Protein AF-A0A840P7J3-F1 (afdb_monomer)

Nearest PDB structures (foldseek):
  2it9-assembly1_A  TM=4.488E-01  e=1.366E+00  Prochlorococcus marinus str. NATL2A
  2ejx-assembly1_A  TM=3.754E-01  e=4.347E+00  Sulfurisphaera tokodaii str. 7

Mean predicted aligned error: 7.43 Å

Organism: NCBI:txid1073253

Radius of gyration: 13.14 Å; Cα contacts (8 Å, |Δi|>4): 163; chains: 1; bounding box: 34×38×31 Å

Solvent-accessible surface area (backbone atoms only — not comparable to full-atom values): 5366 Å² total; per-residue (Å²): 142,82,84,89,82,76,64,42,72,64,44,74,75,45,98,81,38,46,75,58,73,72,38,77,55,71,88,81,65,90,58,70,45,77,78,46,40,41,40,82,86,48,62,59,33,44,32,40,34,33,49,84,88,34,18,27,48,37,40,39,37,62,49,99,89,53,68,47,54,29,21,46,65,83,30,52,67,68,63,36,49,55,52,50,51,31,37,34,62,11,44,32,88

pLDDT: mean 82.07, std 16.61, range [28.58, 96.56]

Structure (mmCIF, N/CA/C/O backbone):
data_AF-A0A840P7J3-F1
#
_entry.id   AF-A0A840P7J3-F1
#
loop_
_atom_site.group_PDB
_atom_site.id
_atom_site.type_symbol
_atom_site.label_atom_id
_atom_site.label_alt_id
_atom_site.label_comp_id
_atom_site.label_asym_id
_atom_site.label_entity_id
_atom_site.label_seq_id
_atom_site.pdbx_PDB_ins_code
_atom_site.Cartn_x
_atom_site.Cartn_y
_atom_site.Cartn_z
_atom_site.occupancy
_atom_site.B_iso_or_equiv
_atom_site.auth_seq_id
_atom_site.auth_comp_id
_atom_site.auth_asym_id
_atom_site.auth_atom_id
_atom_site.pdbx_PDB_model_num
ATOM 1 N N . MET A 1 1 ? -11.251 25.818 -4.348 1.00 33.75 1 MET A N 1
ATOM 2 C CA . MET A 1 1 ? -12.130 24.639 -4.205 1.00 33.75 1 MET A CA 1
ATOM 3 C C . MET A 1 1 ? -11.992 23.796 -5.464 1.00 33.75 1 MET A C 1
ATOM 5 O O . MET A 1 1 ? -12.654 24.091 -6.447 1.00 33.75 1 MET A O 1
ATOM 9 N N . CYS A 1 2 ? -11.093 22.810 -5.457 1.00 28.58 2 CYS A N 1
ATOM 10 C CA . CYS A 1 2 ? -11.006 21.787 -6.502 1.00 28.58 2 CYS A CA 1
ATOM 11 C C 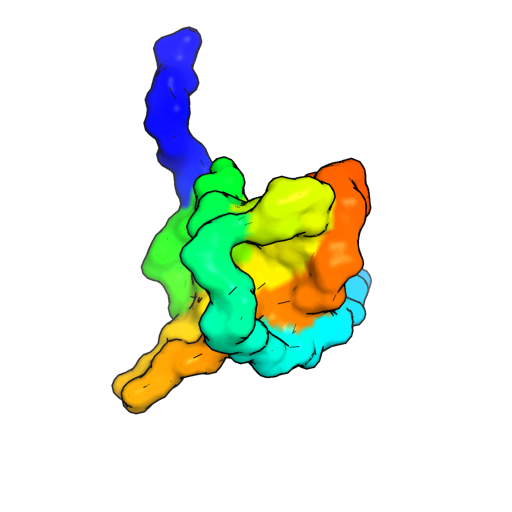. CYS A 1 2 ? -11.375 20.457 -5.846 1.00 28.58 2 CYS A C 1
ATOM 13 O O . CYS A 1 2 ? -10.751 20.062 -4.863 1.00 28.58 2 CYS A O 1
ATOM 15 N N . ALA A 1 3 ? -12.443 19.834 -6.330 1.00 35.50 3 ALA A N 1
ATOM 16 C CA . ALA A 1 3 ? -12.978 18.600 -5.785 1.00 35.50 3 ALA A CA 1
ATOM 17 C C . ALA A 1 3 ? -12.251 17.375 -6.371 1.00 35.50 3 ALA A C 1
ATOM 19 O O . ALA A 1 3 ? -12.130 17.253 -7.584 1.00 35.50 3 ALA A O 1
ATOM 20 N N . LEU A 1 4 ? -11.831 16.489 -5.461 1.00 45.03 4 LEU A N 1
ATOM 21 C CA . LEU A 1 4 ? -11.901 15.022 -5.527 1.00 45.03 4 LEU A CA 1
ATOM 22 C C . LEU A 1 4 ? -11.253 14.316 -6.734 1.00 45.03 4 LEU A C 1
ATOM 24 O O . LEU A 1 4 ? -11.887 14.107 -7.760 1.00 45.03 4 LEU A O 1
ATOM 28 N N . SER A 1 5 ? -10.011 13.866 -6.514 1.00 44.44 5 SER A N 1
ATOM 29 C CA . SER A 1 5 ? -9.403 12.576 -6.917 1.00 44.44 5 SER A CA 1
ATOM 30 C C . SER A 1 5 ? -7.921 12.808 -7.250 1.00 44.44 5 SER A C 1
ATOM 32 O O . SER A 1 5 ? -7.515 12.858 -8.407 1.00 44.44 5 SER A O 1
ATOM 34 N N . GLY A 1 6 ? -7.113 13.080 -6.221 1.00 42.44 6 GLY A N 1
ATOM 35 C CA . GLY A 1 6 ? -5.706 13.449 -6.377 1.00 42.44 6 GLY A CA 1
ATOM 36 C C . GLY A 1 6 ? -4.812 12.224 -6.526 1.00 42.44 6 GLY A C 1
ATOM 37 O O . GLY A 1 6 ? -4.479 11.588 -5.532 1.00 42.44 6 GLY A O 1
ATOM 38 N N . SER A 1 7 ? -4.400 11.902 -7.752 1.00 49.00 7 SER A N 1
ATOM 39 C CA . SER A 1 7 ? -3.302 10.960 -7.983 1.00 49.00 7 SER A CA 1
ATOM 40 C C . SER A 1 7 ? -1.979 11.614 -7.582 1.00 49.00 7 SER A C 1
ATOM 42 O O . SER A 1 7 ? -1.510 12.536 -8.250 1.00 49.00 7 SER A O 1
ATOM 44 N N . LEU A 1 8 ? -1.384 11.148 -6.485 1.00 62.84 8 LEU A N 1
ATOM 45 C CA . LEU A 1 8 ? -0.087 11.622 -5.993 1.00 62.84 8 LEU A CA 1
ATOM 46 C C . LEU A 1 8 ? 1.054 10.843 -6.673 1.00 62.84 8 LEU A C 1
ATOM 48 O O . LEU A 1 8 ? 0.879 9.698 -7.096 1.00 62.84 8 LEU A O 1
ATOM 52 N N . ARG A 1 9 ? 2.223 11.466 -6.839 1.00 62.41 9 ARG A N 1
ATOM 53 C CA . ARG A 1 9 ? 3.441 10.789 -7.318 1.00 62.41 9 ARG A CA 1
ATOM 54 C C . ARG A 1 9 ? 4.341 10.471 -6.131 1.00 62.41 9 ARG A C 1
ATOM 56 O O . ARG A 1 9 ? 4.430 11.278 -5.213 1.00 62.41 9 ARG A O 1
ATOM 63 N N . VAL A 1 10 ? 5.003 9.319 -6.186 1.00 61.34 10 VAL A N 1
ATOM 64 C CA . VAL A 1 10 ? 6.050 8.940 -5.228 1.00 61.34 10 VAL A CA 1
ATOM 65 C C . VAL A 1 10 ? 7.330 9.689 -5.587 1.00 61.34 10 VAL A C 1
ATOM 67 O O . VAL A 1 10 ? 7.697 9.757 -6.764 1.00 61.34 10 VAL A O 1
ATOM 70 N N . SER A 1 11 ? 7.989 10.265 -4.587 1.00 69.19 11 SER A N 1
ATOM 71 C CA . SER A 1 11 ? 9.304 10.890 -4.738 1.00 69.19 11 SER A CA 1
ATOM 72 C C . SER A 1 11 ? 10.396 9.836 -4.958 1.00 69.19 11 SER A C 1
ATOM 74 O O . SER A 1 11 ? 10.201 8.647 -4.711 1.00 69.19 11 SER A O 1
ATOM 76 N N . CYS A 1 12 ? 11.560 10.257 -5.458 1.00 57.00 12 CYS A N 1
ATOM 77 C CA . CYS A 1 12 ? 12.731 9.384 -5.580 1.00 57.00 12 CYS A CA 1
ATOM 78 C C . CYS A 1 12 ? 13.007 8.664 -4.247 1.00 57.00 12 CYS A C 1
ATOM 80 O O . CYS A 1 12 ? 12.993 9.302 -3.198 1.00 57.00 12 CYS A O 1
ATOM 82 N N . ARG A 1 13 ? 13.285 7.353 -4.298 1.00 58.66 13 ARG A N 1
ATOM 83 C CA . ARG A 1 13 ? 13.663 6.559 -3.118 1.00 58.66 13 ARG A CA 1
ATOM 84 C C . ARG A 1 13 ? 14.835 7.226 -2.390 1.00 58.66 13 ARG A C 1
ATOM 86 O O . ARG A 1 13 ? 15.835 7.538 -3.038 1.00 58.66 13 ARG A O 1
ATOM 93 N N . GLN A 1 14 ? 14.718 7.393 -1.076 1.00 54.69 14 GLN A N 1
ATOM 94 C CA . GLN A 1 14 ? 15.797 7.893 -0.226 1.00 54.69 14 GLN A CA 1
ATOM 95 C C . GLN A 1 14 ? 16.765 6.759 0.158 1.00 54.69 14 GLN A C 1
ATOM 97 O O . GLN A 1 14 ? 16.371 5.593 0.226 1.00 54.69 14 GLN A O 1
ATOM 102 N N . GLU A 1 15 ? 18.043 7.077 0.384 1.00 51.22 15 GLU A N 1
ATOM 103 C CA . GLU A 1 15 ? 19.079 6.076 0.708 1.00 51.22 15 GLU A CA 1
ATOM 104 C C . GLU A 1 15 ? 18.864 5.413 2.084 1.00 51.22 15 GLU A C 1
ATOM 106 O O . GLU A 1 15 ? 19.270 4.270 2.282 1.00 51.22 15 GLU A O 1
ATOM 111 N N . GLU A 1 16 ? 18.145 6.085 2.989 1.00 60.09 16 GLU A N 1
ATOM 112 C CA . GLU A 1 16 ? 17.788 5.619 4.340 1.00 60.09 16 GLU A CA 1
ATOM 113 C C . GLU A 1 16 ? 16.327 5.148 4.447 1.00 60.09 16 GLU A C 1
ATOM 115 O O . GLU A 1 16 ? 15.753 5.136 5.533 1.00 60.09 16 GLU A O 1
ATOM 120 N N . ALA A 1 17 ? 15.703 4.762 3.329 1.00 63.19 17 ALA A N 1
ATOM 121 C CA . ALA A 1 17 ? 14.304 4.353 3.341 1.00 63.19 17 ALA A CA 1
ATOM 122 C C . ALA A 1 17 ? 14.062 3.113 4.227 1.00 63.19 17 ALA A C 1
ATOM 124 O O . ALA A 1 17 ? 14.707 2.071 4.055 1.00 63.19 17 ALA A O 1
ATOM 125 N N . GLU A 1 18 ? 13.090 3.206 5.135 1.00 75.75 18 GLU A N 1
ATOM 126 C CA . GLU A 1 18 ? 12.668 2.104 5.990 1.00 75.75 18 GLU A CA 1
ATOM 127 C C . GLU A 1 18 ? 12.087 0.963 5.14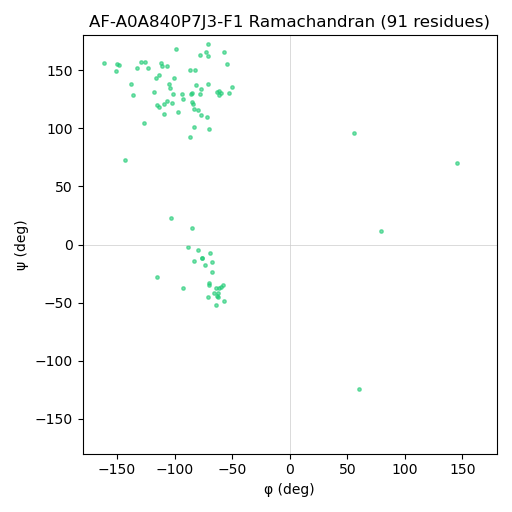2 1.00 75.75 18 GLU A C 1
ATOM 129 O O . GLU A 1 18 ? 11.247 1.160 4.255 1.00 75.75 18 GLU A O 1
ATOM 134 N N . GLN A 1 19 ? 12.554 -0.261 5.405 1.00 81.00 19 GLN A N 1
ATOM 135 C CA . GLN A 1 19 ? 12.082 -1.439 4.687 1.00 81.00 19 GLN A CA 1
ATOM 136 C C . GLN A 1 19 ? 10.740 -1.898 5.238 1.00 81.00 19 GLN A C 1
ATOM 138 O O . GLN A 1 19 ? 10.640 -2.392 6.361 1.00 81.00 19 GLN A O 1
ATOM 143 N N . ILE A 1 20 ? 9.720 -1.824 4.393 1.00 85.81 20 ILE A N 1
ATOM 144 C CA . ILE A 1 20 ? 8.389 -2.290 4.751 1.00 85.81 20 ILE A CA 1
ATOM 145 C C . ILE A 1 20 ? 8.364 -3.826 4.652 1.00 85.81 20 ILE A C 1
ATOM 147 O O . ILE A 1 20 ? 8.725 -4.386 3.609 1.00 85.81 20 ILE A O 1
ATOM 151 N N . PRO A 1 21 ? 7.898 -4.553 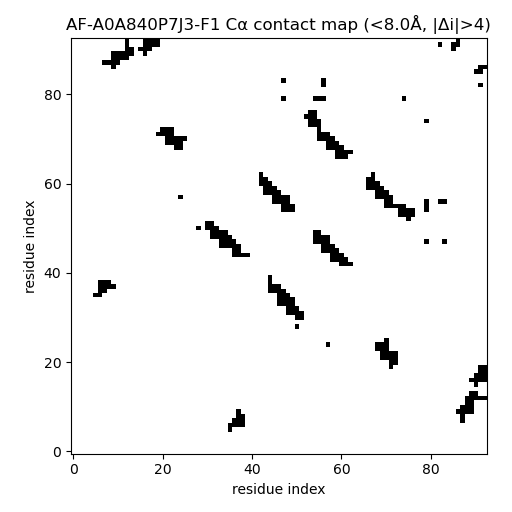5.685 1.00 89.31 21 PRO A N 1
ATOM 152 C CA . PRO A 1 21 ? 7.669 -5.986 5.577 1.00 89.31 21 PRO A CA 1
ATOM 153 C C . PRO A 1 21 ? 6.460 -6.244 4.667 1.00 89.31 21 PRO A C 1
ATOM 155 O O . PRO A 1 21 ? 5.299 -6.127 5.060 1.00 89.31 21 PRO A O 1
ATOM 158 N N . TRP A 1 22 ? 6.748 -6.578 3.412 1.00 90.50 22 TRP A N 1
ATOM 159 C CA . TRP A 1 22 ? 5.743 -6.872 2.396 1.00 90.50 22 TRP A CA 1
ATOM 160 C C . TRP A 1 22 ? 5.299 -8.331 2.451 1.00 90.50 22 TRP A C 1
ATOM 162 O O . TRP A 1 22 ? 6.117 -9.247 2.368 1.00 90.50 22 TRP A O 1
ATOM 172 N N . HIS A 1 23 ? 3.989 -8.544 2.483 1.00 89.50 23 HIS A N 1
ATOM 173 C CA . HIS A 1 23 ? 3.358 -9.858 2.443 1.00 89.50 23 HIS A CA 1
ATOM 174 C C . HIS A 1 23 ? 2.626 -10.062 1.116 1.00 89.50 23 HIS A C 1
ATOM 176 O O . HIS A 1 23 ? 2.207 -9.097 0.477 1.00 89.50 23 HIS A O 1
ATOM 182 N N . GLU A 1 24 ? 2.464 -11.311 0.679 1.00 87.06 24 GLU A N 1
ATOM 183 C CA . GLU A 1 24 ? 1.642 -11.614 -0.496 1.00 87.06 24 GLU A CA 1
ATOM 184 C C . GLU A 1 24 ? 0.191 -11.182 -0.242 1.00 87.06 24 GLU A C 1
ATOM 186 O O . GLU A 1 24 ? -0.372 -11.443 0.826 1.00 87.06 24 GLU A O 1
ATOM 191 N N . GLY A 1 25 ? -0.399 -10.474 -1.210 1.00 76.62 25 GLY A N 1
ATOM 192 C CA . GLY A 1 25 ? -1.750 -9.942 -1.064 1.00 76.62 25 GLY A CA 1
ATOM 193 C C . GLY A 1 25 ? -2.777 -11.050 -0.832 1.00 76.62 25 GLY A C 1
ATOM 194 O O . GLY A 1 25 ? -2.833 -12.034 -1.571 1.00 76.62 25 GLY A O 1
ATOM 195 N N . SER A 1 26 ? -3.620 -10.888 0.189 1.00 73.81 26 SER A N 1
ATOM 196 C CA . SER A 1 26 ? -4.638 -11.889 0.515 1.00 73.81 26 SER A CA 1
ATOM 197 C C . SER A 1 26 ? -5.900 -11.681 -0.320 1.00 73.81 26 SER A C 1
ATOM 199 O O . SER A 1 26 ? -6.561 -10.646 -0.224 1.00 73.81 26 SER A O 1
ATOM 201 N N . THR A 1 27 ? -6.309 -12.707 -1.072 1.00 65.25 27 THR A N 1
ATOM 202 C CA . THR A 1 27 ? -7.577 -12.718 -1.827 1.00 65.25 27 THR A CA 1
ATOM 203 C C . THR A 1 27 ? -8.820 -12.783 -0.932 1.00 65.25 27 THR A C 1
ATOM 205 O O . THR A 1 27 ? -9.937 -12.648 -1.423 1.00 65.25 27 THR A O 1
ATOM 208 N N . ARG A 1 28 ? -8.657 -12.974 0.387 1.00 66.75 28 ARG A N 1
ATOM 209 C CA . ARG A 1 28 ? -9.766 -13.162 1.343 1.00 66.75 28 ARG A CA 1
ATOM 210 C C . ARG A 1 28 ? -10.460 -11.863 1.774 1.00 66.75 28 ARG A C 1
ATOM 212 O O . ARG A 1 28 ? -11.426 -11.920 2.529 1.00 66.75 28 ARG A O 1
ATOM 219 N N . LYS A 1 29 ? -9.977 -10.692 1.347 1.00 75.75 29 LYS A N 1
ATOM 2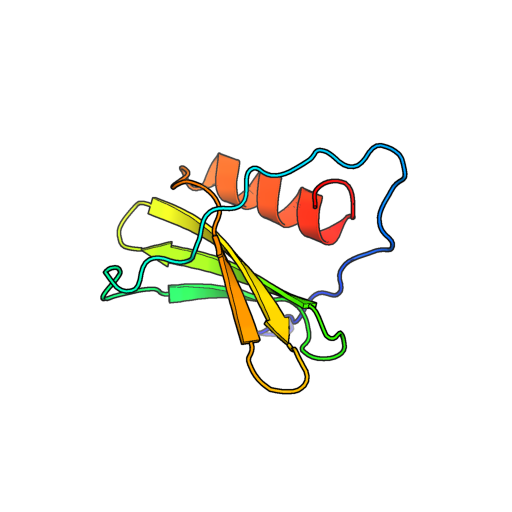20 C CA . LYS A 1 29 ? -10.556 -9.389 1.714 1.00 75.75 29 LYS A CA 1
ATOM 221 C C . LYS A 1 29 ? -11.695 -9.030 0.748 1.00 75.75 29 LYS A C 1
ATOM 223 O O . LYS A 1 29 ? -11.458 -8.440 -0.299 1.00 75.75 29 LYS A O 1
ATOM 228 N N . THR A 1 30 ? -12.933 -9.377 1.100 1.00 68.12 30 THR A N 1
ATOM 229 C CA . THR A 1 30 ? -14.101 -9.276 0.195 1.00 68.12 30 THR A CA 1
ATOM 230 C C . THR A 1 30 ? -14.640 -7.847 -0.004 1.00 68.12 30 THR A C 1
ATOM 232 O O . THR A 1 30 ? -15.418 -7.611 -0.921 1.00 68.12 30 THR A O 1
ATOM 235 N N . HIS A 1 31 ? -14.204 -6.862 0.791 1.00 82.81 31 HIS A N 1
ATOM 236 C CA . HIS A 1 31 ? -14.686 -5.473 0.705 1.00 82.81 31 HIS A CA 1
ATOM 237 C C . HIS A 1 31 ? -13.558 -4.468 0.958 1.00 82.81 31 HIS A C 1
ATOM 239 O O . HIS A 1 31 ? -13.478 -3.860 2.025 1.00 82.81 31 HIS A O 1
ATOM 245 N N . VAL A 1 32 ? -12.658 -4.325 -0.017 1.00 91.69 32 VAL A N 1
ATOM 246 C CA . VAL A 1 32 ? -11.572 -3.339 0.046 1.00 91.69 32 VAL A CA 1
ATOM 247 C C . VAL A 1 32 ? -12.010 -2.038 -0.620 1.00 91.69 32 VAL A C 1
ATOM 249 O O . VAL A 1 32 ? -12.391 -2.038 -1.789 1.00 91.69 32 VAL A O 1
ATOM 252 N N . ARG A 1 33 ? -11.913 -0.924 0.108 1.00 94.19 33 ARG A N 1
ATOM 253 C CA . ARG A 1 33 ? -12.066 0.430 -0.428 1.00 94.19 33 ARG A CA 1
ATOM 254 C C . ARG A 1 33 ? -10.691 1.061 -0.620 1.00 94.19 33 ARG A C 1
ATOM 256 O O . ARG A 1 33 ? -9.891 1.075 0.309 1.00 94.19 33 ARG A O 1
ATOM 263 N N . ILE A 1 34 ? -10.436 1.612 -1.803 1.00 94.44 34 ILE A N 1
ATOM 264 C CA . ILE A 1 34 ? -9.237 2.415 -2.068 1.00 94.44 34 ILE A CA 1
ATOM 265 C C . ILE A 1 34 ? -9.529 3.844 -1.611 1.00 94.44 34 ILE A C 1
ATOM 267 O O . ILE A 1 34 ? -10.498 4.457 -2.062 1.00 94.44 34 ILE A O 1
ATOM 271 N N . LEU A 1 35 ? -8.725 4.348 -0.680 1.00 95.06 35 LEU A N 1
ATOM 272 C CA . LEU A 1 35 ? -8.847 5.700 -0.135 1.00 95.06 35 LEU A CA 1
ATOM 273 C C . LEU A 1 35 ? -7.975 6.698 -0.893 1.00 95.06 35 LEU A C 1
ATOM 275 O O . LEU A 1 35 ? -8.393 7.830 -1.119 1.00 95.06 35 LEU A O 1
ATOM 279 N N . ALA A 1 36 ? -6.784 6.263 -1.296 1.00 95.06 36 ALA A N 1
ATOM 280 C CA . ALA A 1 36 ? -5.840 7.030 -2.093 1.00 95.06 36 ALA A CA 1
ATOM 281 C C . ALA A 1 36 ? -5.012 6.080 -2.961 1.00 95.06 36 ALA A C 1
ATOM 283 O O . ALA A 1 36 ? -4.849 4.905 -2.626 1.00 95.06 36 ALA A O 1
ATOM 284 N N . HIS A 1 37 ? -4.488 6.585 -4.073 1.00 94.56 37 HIS A N 1
ATOM 285 C CA . HIS A 1 37 ? -3.604 5.825 -4.946 1.00 94.56 37 HIS A CA 1
ATOM 286 C C . HIS A 1 37 ? -2.589 6.743 -5.625 1.00 94.56 37 HIS A C 1
ATOM 288 O O . HIS A 1 37 ? -2.834 7.940 -5.821 1.00 94.56 37 HIS A O 1
ATOM 294 N N . THR A 1 38 ? -1.446 6.179 -6.004 1.00 91.75 38 THR A N 1
ATOM 295 C CA . THR A 1 38 ? -0.465 6.899 -6.816 1.00 91.75 38 THR A CA 1
ATOM 296 C C . THR A 1 38 ? -0.898 6.928 -8.282 1.00 91.75 38 THR A C 1
ATOM 298 O O . THR A 1 38 ? -1.766 6.159 -8.702 1.00 91.75 38 THR A O 1
ATOM 301 N N . CYS A 1 39 ? -0.310 7.814 -9.093 1.00 86.50 39 CYS A N 1
ATOM 302 C CA . CYS A 1 39 ? -0.496 7.744 -10.547 1.00 86.50 39 CYS A CA 1
ATOM 303 C C . CYS A 1 39 ? -0.109 6.346 -11.080 1.00 86.50 39 CYS A C 1
ATOM 305 O O . CYS A 1 39 ? 0.765 5.672 -10.535 1.00 86.50 39 CYS A O 1
ATOM 307 N N . GLU A 1 40 ? -0.667 5.962 -12.224 1.00 82.94 40 GLU A N 1
ATOM 308 C CA . GLU A 1 40 ? -0.234 4.772 -12.977 1.00 82.94 40 GLU A CA 1
ATOM 309 C C . GLU A 1 40 ? 0.950 5.051 -13.915 1.00 82.94 40 GLU A C 1
ATOM 311 O O . GLU A 1 40 ? 1.239 4.275 -14.825 1.00 82.94 40 GLU A O 1
ATOM 316 N N . CYS A 1 41 ? 1.604 6.198 -13.732 1.00 81.38 41 CYS A N 1
ATOM 317 C CA . CYS A 1 41 ? 2.670 6.659 -14.605 1.00 81.38 41 CYS A CA 1
ATOM 318 C C . CYS A 1 41 ? 3.981 5.876 -14.426 1.00 81.38 41 CYS A C 1
ATOM 320 O O . CYS A 1 41 ? 4.805 5.857 -15.334 1.00 81.38 41 CYS A O 1
ATOM 322 N N . GLU A 1 42 ? 4.114 5.163 -13.308 1.00 84.69 42 GLU A N 1
ATOM 323 C CA . GLU A 1 42 ? 5.246 4.302 -12.982 1.00 84.69 42 GLU A CA 1
ATOM 324 C C . GLU A 1 42 ? 4.839 2.815 -12.978 1.00 84.69 42 GLU A C 1
ATOM 326 O O . GLU A 1 42 ? 3.674 2.479 -12.738 1.00 84.69 42 GLU A O 1
ATOM 331 N N . PRO A 1 43 ? 5.786 1.878 -13.187 1.00 87.69 43 PRO A N 1
ATOM 332 C CA . PRO A 1 43 ? 5.500 0.441 -13.154 1.00 87.69 43 PRO A CA 1
ATOM 333 C C . PRO A 1 43 ? 5.113 -0.073 -11.758 1.00 87.69 43 PRO A C 1
ATOM 335 O O . PRO A 1 43 ? 4.597 -1.187 -11.638 1.00 87.69 43 PRO A O 1
ATOM 338 N N . THR A 1 44 ? 5.360 0.711 -10.706 1.00 90.69 44 THR A N 1
ATOM 339 C CA . THR A 1 44 ? 4.931 0.408 -9.337 1.00 90.69 44 THR A CA 1
ATOM 340 C C . THR A 1 44 ? 3.819 1.367 -8.928 1.00 90.69 44 THR A C 1
ATOM 342 O O . THR A 1 44 ? 4.021 2.575 -8.897 1.00 90.69 44 THR A O 1
ATOM 345 N N . LEU A 1 45 ? 2.660 0.805 -8.594 1.00 92.31 45 LEU A N 1
ATOM 346 C CA . LEU A 1 45 ? 1.492 1.510 -8.076 1.00 92.31 45 LEU A CA 1
ATOM 347 C C . LEU A 1 45 ? 1.371 1.251 -6.573 1.00 92.31 45 LEU A C 1
ATOM 349 O O . LEU A 1 45 ? 1.515 0.103 -6.141 1.00 92.31 45 LEU A O 1
ATOM 353 N N . TYR A 1 46 ? 1.050 2.290 -5.808 1.00 94.56 46 TYR A N 1
ATOM 354 C CA . TYR A 1 46 ? 0.693 2.176 -4.399 1.00 94.56 46 TYR A CA 1
ATOM 355 C C . TYR A 1 46 ? -0.749 2.616 -4.165 1.00 94.56 46 TYR A C 1
ATOM 357 O O . TYR A 1 46 ? -1.225 3.568 -4.782 1.00 94.56 46 TYR A O 1
ATOM 365 N N . GLU A 1 47 ? -1.431 1.930 -3.253 1.00 95.44 47 GLU A N 1
ATOM 366 C CA . GLU A 1 47 ? -2.819 2.197 -2.878 1.00 95.44 47 GLU A CA 1
ATOM 367 C C . GLU A 1 47 ? -2.958 2.147 -1.353 1.00 95.44 47 GLU A C 1
ATOM 369 O O . GLU A 1 47 ? -2.586 1.151 -0.726 1.00 95.44 47 GLU A O 1
ATOM 374 N N . LEU A 1 48 ? -3.545 3.184 -0.755 1.00 96.56 48 LEU A N 1
ATOM 375 C CA . LEU A 1 48 ? -4.015 3.142 0.626 1.00 96.56 48 LEU A CA 1
ATOM 376 C C . LEU A 1 48 ? -5.397 2.492 0.646 1.00 96.56 48 LEU A C 1
ATOM 378 O O . LEU A 1 48 ? -6.358 3.016 0.075 1.00 96.56 48 LEU A O 1
ATOM 382 N N . CYS A 1 49 ? -5.492 1.343 1.302 1.00 95.75 49 CYS A N 1
ATOM 383 C CA . CYS A 1 49 ? -6.673 0.497 1.303 1.00 95.75 49 CYS A CA 1
ATOM 384 C C . CYS A 1 49 ? -7.316 0.431 2.690 1.00 95.75 49 CYS A C 1
ATOM 386 O O . CYS A 1 49 ? -6.628 0.380 3.706 1.00 95.75 49 CYS A O 1
ATOM 388 N N . GLN A 1 50 ? -8.642 0.332 2.714 1.00 95.00 50 GLN A N 1
ATOM 389 C CA . GLN A 1 50 ? -9.447 0.048 3.898 1.00 95.00 50 GLN A CA 1
ATOM 390 C C . GLN A 1 50 ? -10.210 -1.266 3.703 1.00 95.00 50 GLN A C 1
ATOM 392 O O . GLN A 1 50 ? -10.884 -1.447 2.690 1.00 95.00 50 GLN A O 1
ATOM 397 N N . ALA A 1 51 ? -10.149 -2.164 4.684 1.00 92.00 51 ALA A N 1
ATOM 398 C CA . ALA A 1 51 ? -10.979 -3.362 4.784 1.00 92.00 51 ALA A CA 1
ATOM 399 C C . ALA A 1 51 ? -11.670 -3.383 6.154 1.00 92.00 51 ALA A C 1
ATOM 401 O O . ALA A 1 51 ? -11.047 -3.658 7.183 1.00 92.00 51 ALA A O 1
ATOM 402 N N . GLY A 1 52 ? -12.968 -3.068 6.173 1.00 89.25 52 GLY A N 1
ATOM 403 C CA . GLY A 1 52 ? -13.699 -2.855 7.423 1.00 89.25 52 GLY A CA 1
ATOM 404 C C . GLY A 1 52 ? -13.094 -1.700 8.229 1.00 89.25 52 GLY A C 1
ATOM 405 O O . GLY A 1 52 ? -12.960 -0.588 7.718 1.00 89.25 52 GLY A O 1
ATOM 406 N N . SER A 1 53 ? -12.717 -1.968 9.479 1.00 90.12 53 SER A N 1
ATOM 407 C CA . SER A 1 53 ? -12.047 -1.006 10.366 1.00 90.12 53 SER A CA 1
ATOM 408 C C . SER A 1 53 ? -10.521 -0.997 10.243 1.00 90.12 53 SER A C 1
ATOM 410 O O . SER A 1 53 ? -9.876 -0.219 10.930 1.00 90.12 53 SER A O 1
ATOM 412 N N . THR A 1 54 ? -9.944 -1.857 9.400 1.00 93.12 54 THR A N 1
ATOM 413 C CA . THR A 1 54 ? -8.486 -1.984 9.258 1.00 93.12 54 THR A CA 1
ATOM 414 C C . THR A 1 54 ? -7.994 -1.382 7.955 1.00 93.12 54 THR A C 1
ATOM 416 O O . THR A 1 54 ? -8.718 -1.351 6.955 1.00 93.12 54 THR A O 1
ATOM 419 N N . PHE A 1 55 ? -6.739 -0.949 7.956 1.00 95.50 55 PHE A N 1
ATOM 420 C CA . PHE A 1 55 ? -6.099 -0.274 6.836 1.00 95.50 55 PHE A CA 1
ATOM 421 C C . PHE A 1 55 ? -4.801 -0.986 6.463 1.00 95.50 55 PHE A C 1
ATOM 423 O O . PHE A 1 55 ? -4.237 -1.740 7.254 1.00 95.50 55 PHE A O 1
ATOM 430 N N . PHE A 1 56 ? -4.355 -0.815 5.225 1.00 95.19 56 PHE A N 1
ATOM 431 C CA . PHE A 1 56 ? -3.075 -1.341 4.755 1.00 95.19 56 PHE A CA 1
ATOM 432 C C . PHE A 1 56 ? -2.639 -0.611 3.487 1.00 95.19 56 PHE A C 1
ATOM 434 O O . PHE A 1 56 ? -3.474 -0.111 2.729 1.00 95.19 56 PHE A O 1
ATOM 441 N N . VAL A 1 57 ? -1.334 -0.607 3.222 1.00 95.25 57 VAL A N 1
ATOM 442 C CA . VAL A 1 57 ? -0.797 -0.152 1.938 1.00 95.25 57 VAL A CA 1
ATOM 443 C C . VAL A 1 57 ? -0.637 -1.360 1.026 1.00 95.25 57 VAL A C 1
ATOM 445 O O . VAL A 1 57 ? -0.064 -2.386 1.402 1.00 95.25 57 VAL A O 1
ATOM 448 N N . ARG A 1 58 ? -1.159 -1.251 -0.193 1.00 95.19 58 ARG A N 1
ATOM 449 C CA . ARG A 1 58 ? -0.963 -2.231 -1.256 1.00 95.19 58 ARG A CA 1
ATOM 450 C C . ARG A 1 58 ? 0.036 -1.687 -2.261 1.00 95.19 58 ARG A C 1
ATOM 452 O O . ARG A 1 58 ? -0.075 -0.548 -2.698 1.00 95.19 58 ARG A O 1
ATOM 459 N N . ARG A 1 59 ? 0.985 -2.530 -2.658 1.00 94.69 59 ARG A N 1
ATOM 460 C CA . ARG A 1 59 ? 1.931 -2.270 -3.739 1.00 94.69 59 ARG A CA 1
ATOM 461 C C . ARG A 1 59 ? 1.706 -3.254 -4.872 1.00 94.69 59 ARG A C 1
ATOM 463 O O . ARG A 1 59 ? 1.912 -4.458 -4.711 1.00 94.69 59 ARG A O 1
ATOM 470 N N . THR A 1 60 ? 1.392 -2.721 -6.042 1.00 93.12 60 THR A N 1
ATOM 471 C CA . THR A 1 60 ? 1.252 -3.488 -7.277 1.00 93.12 60 THR A CA 1
ATOM 472 C C . THR A 1 60 ? 2.418 -3.175 -8.203 1.00 93.12 60 THR A C 1
ATOM 474 O O . THR A 1 60 ? 2.538 -2.067 -8.717 1.00 93.12 60 THR A O 1
ATOM 477 N N . ARG A 1 61 ? 3.287 -4.161 -8.438 1.00 91.94 61 ARG A N 1
ATOM 478 C CA . ARG A 1 61 ? 4.383 -4.063 -9.411 1.00 91.94 61 ARG A CA 1
ATOM 479 C C . ARG A 1 61 ? 3.950 -4.707 -10.721 1.00 91.94 61 ARG A C 1
ATOM 481 O O . ARG A 1 61 ? 3.732 -5.919 -10.766 1.00 91.94 61 ARG A O 1
ATOM 488 N N . ARG A 1 62 ? 3.826 -3.913 -11.783 1.00 88.44 62 ARG A N 1
ATOM 489 C CA . ARG A 1 62 ? 3.458 -4.382 -13.125 1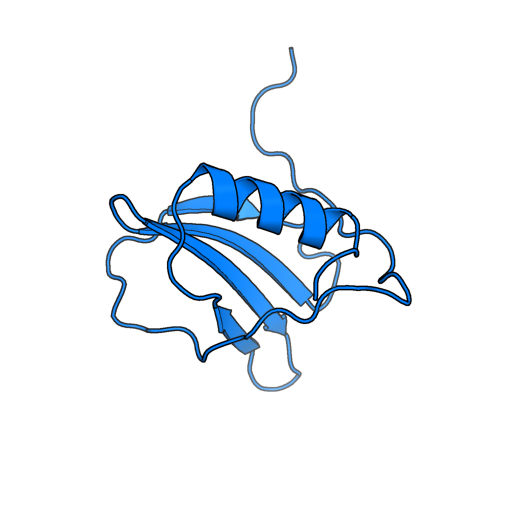.00 88.44 62 ARG A CA 1
ATOM 490 C C . ARG A 1 62 ? 4.670 -5.050 -13.779 1.00 88.44 62 ARG A C 1
ATOM 492 O O . ARG A 1 62 ? 5.665 -4.396 -14.075 1.00 88.44 62 ARG A O 1
ATOM 499 N N . GLY A 1 63 ? 4.599 -6.365 -13.975 1.00 84.56 63 GLY A N 1
ATOM 500 C CA . GLY A 1 63 ? 5.586 -7.136 -14.735 1.00 84.56 63 GLY A CA 1
ATOM 501 C C . GLY A 1 63 ? 5.121 -7.408 -16.168 1.00 84.56 63 GLY A C 1
ATOM 502 O O . GLY A 1 63 ? 3.949 -7.242 -16.490 1.00 84.56 63 GLY A O 1
ATOM 503 N N . ARG A 1 64 ? 6.031 -7.885 -17.031 1.00 81.06 64 ARG A N 1
ATOM 504 C CA . ARG A 1 64 ? 5.730 -8.213 -18.443 1.00 81.06 64 ARG A CA 1
ATOM 505 C C . ARG A 1 64 ? 4.622 -9.258 -18.625 1.00 81.06 64 ARG A C 1
ATOM 507 O O . ARG A 1 64 ? 3.898 -9.194 -19.607 1.00 81.06 64 ARG A O 1
ATOM 514 N N . SER A 1 65 ? 4.534 -10.236 -17.725 1.00 82.75 65 SER A N 1
ATOM 515 C CA . SER A 1 65 ? 3.602 -11.370 -17.827 1.00 82.75 65 SER A CA 1
ATOM 516 C C . SER A 1 65 ? 2.554 -11.401 -16.718 1.00 82.75 65 SER A C 1
ATOM 518 O O . SER A 1 65 ? 1.462 -11.919 -16.923 1.00 82.75 65 SER A O 1
ATOM 520 N N . ARG A 1 66 ? 2.876 -10.856 -15.539 1.00 86.50 66 ARG A N 1
ATOM 521 C CA . ARG A 1 66 ? 1.962 -10.772 -14.399 1.00 86.50 66 ARG A CA 1
ATOM 522 C C . ARG A 1 66 ? 2.277 -9.567 -13.526 1.00 86.50 66 ARG A C 1
ATOM 524 O O . ARG A 1 66 ? 3.442 -9.193 -13.377 1.00 86.50 66 ARG A O 1
ATOM 531 N N . SER A 1 67 ? 1.242 -9.019 -12.905 1.00 88.69 67 SER A N 1
ATOM 532 C CA . SER A 1 67 ? 1.387 -8.064 -11.809 1.00 88.69 67 SER A CA 1
ATOM 533 C C . SER A 1 67 ? 1.639 -8.813 -10.502 1.00 88.69 67 SER A C 1
ATOM 535 O O . SER A 1 67 ? 1.003 -9.833 -10.239 1.00 88.69 67 SER A O 1
ATOM 537 N N . LEU A 1 68 ? 2.567 -8.315 -9.688 1.00 91.50 68 LEU A N 1
ATOM 538 C CA . LEU A 1 68 ? 2.821 -8.818 -8.339 1.00 91.50 68 LEU A CA 1
ATOM 539 C C . LEU A 1 68 ? 2.193 -7.867 -7.328 1.0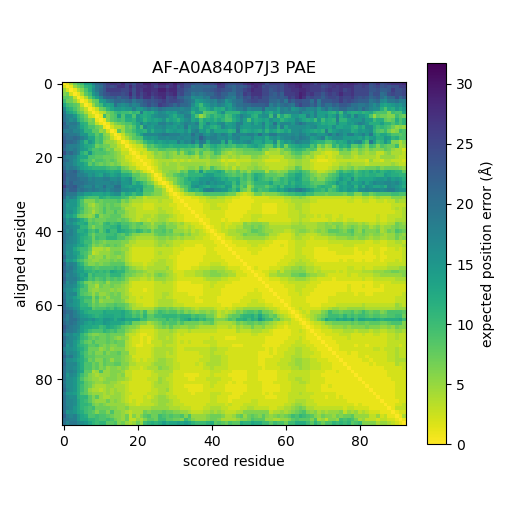0 91.50 68 LEU A C 1
ATOM 541 O O . LEU A 1 68 ? 2.548 -6.687 -7.294 1.00 91.50 68 LEU A O 1
ATOM 545 N N . VAL A 1 69 ? 1.292 -8.391 -6.503 1.00 92.12 69 VAL A N 1
ATOM 546 C CA . VAL A 1 69 ? 0.597 -7.624 -5.469 1.00 92.12 69 VAL A CA 1
ATOM 547 C C . VAL A 1 69 ? 1.156 -8.008 -4.110 1.00 92.12 69 VAL A C 1
ATOM 549 O O . VAL A 1 69 ? 1.140 -9.179 -3.733 1.00 92.12 69 VAL A O 1
ATOM 552 N N . HIS A 1 70 ? 1.635 -7.006 -3.384 1.00 94.25 70 HIS A N 1
ATOM 553 C CA . HIS A 1 70 ? 2.050 -7.145 -1.998 1.00 94.25 70 HIS A CA 1
ATOM 554 C C . HIS A 1 70 ? 1.280 -6.170 -1.122 1.00 94.25 70 HIS A C 1
ATOM 556 O O . HIS A 1 70 ? 0.874 -5.101 -1.575 1.00 94.25 70 HIS A O 1
ATOM 562 N N . GLU A 1 71 ? 1.099 -6.530 0.134 1.00 94.81 71 GLU A N 1
ATOM 563 C CA . GLU A 1 71 ? 0.386 -5.738 1.122 1.00 94.81 71 GLU A CA 1
ATOM 564 C C . GLU A 1 71 ? 1.210 -5.666 2.402 1.00 94.81 71 GLU A C 1
ATOM 566 O O . GLU A 1 71 ? 1.989 -6.568 2.714 1.00 94.81 71 GLU A O 1
ATOM 571 N N . THR A 1 72 ? 1.033 -4.592 3.152 1.00 94.31 72 THR A N 1
ATOM 572 C CA . THR A 1 72 ? 1.518 -4.518 4.528 1.00 94.31 72 THR A CA 1
ATOM 573 C C . THR A 1 72 ? 0.679 -5.420 5.430 1.00 94.31 72 THR A C 1
ATOM 575 O O . THR A 1 72 ? -0.379 -5.932 5.038 1.00 94.31 72 THR A O 1
ATOM 578 N N . ARG A 1 73 ? 1.104 -5.570 6.689 1.00 92.81 73 ARG A N 1
ATOM 579 C CA . ARG A 1 73 ? 0.189 -6.018 7.746 1.00 92.81 73 ARG A CA 1
ATOM 580 C C . ARG A 1 73 ? -1.025 -5.079 7.844 1.00 92.81 73 ARG A C 1
ATOM 582 O O . ARG A 1 73 ? -1.019 -3.980 7.287 1.00 92.81 73 ARG A O 1
ATOM 589 N N . LEU A 1 74 ? -2.059 -5.526 8.551 1.00 92.94 74 LEU A N 1
ATOM 590 C CA . LEU A 1 74 ? -3.188 -4.666 8.902 1.00 92.94 74 LEU A CA 1
ATOM 591 C C . LEU A 1 74 ? -2.749 -3.648 9.960 1.00 92.94 74 LEU A C 1
ATOM 593 O O . LEU A 1 74 ? -2.015 -3.996 10.890 1.00 92.94 74 LEU A O 1
ATOM 597 N N . LEU A 1 75 ? -3.197 -2.414 9.776 1.00 94.31 75 LEU A N 1
ATOM 598 C CA . LEU A 1 75 ? -2.842 -1.237 10.556 1.00 94.31 75 LEU A CA 1
ATOM 599 C C . LEU A 1 75 ? -4.117 -0.518 11.009 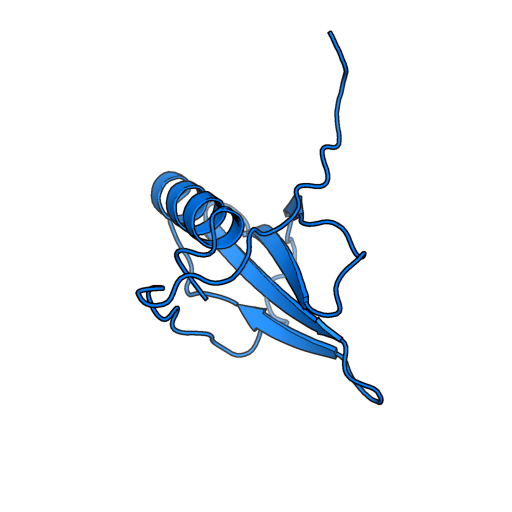1.00 94.31 75 LEU A C 1
ATOM 601 O O . LEU A 1 75 ? -5.175 -0.638 10.376 1.00 94.31 75 LEU A O 1
ATOM 605 N N . GLU A 1 76 ? -3.983 0.258 12.078 1.00 95.31 76 GLU A N 1
ATOM 606 C CA . GLU A 1 76 ? -4.949 1.298 12.434 1.00 95.31 76 GLU A CA 1
ATOM 607 C C . GLU A 1 76 ? -4.823 2.490 11.472 1.00 95.31 76 GLU A C 1
ATOM 609 O O . GLU A 1 76 ? -3.858 2.595 10.712 1.00 95.31 76 GLU A O 1
ATOM 614 N N . ILE A 1 77 ? -5.816 3.384 11.470 1.00 94.06 77 ILE A N 1
ATOM 615 C CA . ILE A 1 77 ? -5.884 4.463 10.472 1.00 94.06 77 ILE A CA 1
ATOM 616 C C . ILE A 1 77 ? -4.694 5.426 10.535 1.00 94.06 77 ILE A C 1
ATOM 618 O O . ILE A 1 77 ? -4.172 5.786 9.486 1.00 94.06 77 ILE A O 1
ATOM 622 N N . GLU A 1 78 ? -4.259 5.805 11.737 1.00 95.88 78 GLU A N 1
ATOM 623 C CA . GLU A 1 78 ? -3.154 6.749 11.949 1.00 95.88 78 GLU A CA 1
ATOM 624 C C . GLU A 1 78 ? -1.840 6.170 11.409 1.00 95.88 78 GLU A C 1
ATOM 626 O O . GLU A 1 78 ? -1.232 6.748 10.513 1.00 95.88 78 GLU A O 1
ATOM 631 N N . GLU A 1 79 ? -1.497 4.945 11.820 1.00 96.12 79 GLU A N 1
ATOM 632 C CA . GLU A 1 79 ? -0.305 4.239 11.335 1.00 96.12 79 GLU A CA 1
ATOM 633 C C . GLU A 1 79 ? -0.338 4.023 9.808 1.00 96.12 79 GLU A C 1
ATOM 635 O O . GLU A 1 79 ? 0.679 4.119 9.121 1.00 96.12 79 GLU A O 1
ATOM 640 N N . ALA A 1 80 ? -1.513 3.752 9.232 1.00 95.75 80 ALA A N 1
ATOM 641 C CA . ALA A 1 80 ? -1.644 3.594 7.786 1.00 95.75 80 ALA A CA 1
ATOM 642 C C . ALA A 1 80 ? -1.462 4.909 7.013 1.00 95.75 80 ALA A C 1
ATOM 644 O O . ALA A 1 80 ? -0.978 4.878 5.880 1.00 95.75 80 ALA A O 1
ATOM 645 N N . GLN A 1 81 ? -1.869 6.042 7.592 1.00 95.25 81 GLN A N 1
ATOM 646 C CA . GLN A 1 81 ? -1.673 7.367 7.005 1.00 95.25 81 GLN A CA 1
ATOM 647 C C . GLN A 1 81 ? -0.204 7.781 7.056 1.00 95.25 81 GLN A C 1
ATOM 649 O O . GLN A 1 81 ? 0.330 8.188 6.027 1.00 95.25 81 GLN A O 1
ATOM 654 N N . GLU A 1 82 ? 0.461 7.585 8.195 1.00 95.31 82 GLU A N 1
ATOM 655 C CA . GLU A 1 82 ? 1.901 7.830 8.341 1.00 95.31 82 GLU A CA 1
ATOM 656 C C . GLU A 1 82 ? 2.706 7.005 7.332 1.00 95.31 82 GLU A C 1
ATOM 658 O O . GLU A 1 82 ? 3.525 7.537 6.583 1.00 95.31 82 GLU A O 1
ATOM 663 N N . LEU A 1 83 ? 2.409 5.705 7.227 1.00 94.75 83 LEU A N 1
ATOM 664 C CA . LEU A 1 83 ? 3.082 4.836 6.268 1.00 94.75 83 LEU A CA 1
ATOM 665 C C . LEU A 1 83 ? 2.804 5.241 4.815 1.00 94.75 83 LEU A C 1
ATOM 667 O O . LEU A 1 83 ? 3.682 5.142 3.958 1.00 94.75 83 LEU A O 1
ATOM 671 N N . TRP A 1 84 ? 1.582 5.683 4.514 1.00 95.19 84 TRP A N 1
ATOM 672 C CA . TRP A 1 84 ? 1.233 6.190 3.190 1.00 95.19 84 TRP A CA 1
ATOM 673 C C . TRP A 1 84 ? 2.054 7.432 2.833 1.00 95.19 84 TRP A C 1
ATOM 675 O O . TRP A 1 84 ? 2.602 7.500 1.733 1.00 95.19 84 TRP A O 1
ATOM 685 N N . GLU A 1 85 ? 2.185 8.381 3.756 1.00 93.31 85 GLU A N 1
ATOM 686 C CA . GLU A 1 85 ? 3.001 9.581 3.567 1.00 93.31 85 GLU A CA 1
ATOM 687 C C . GLU A 1 85 ? 4.484 9.235 3.385 1.00 93.31 85 GLU A C 1
ATOM 689 O O . GLU A 1 85 ? 5.087 9.712 2.422 1.00 93.31 85 GLU A O 1
ATOM 694 N N . ALA A 1 86 ? 5.028 8.324 4.198 1.00 90.69 86 ALA A N 1
ATOM 695 C CA . ALA A 1 86 ? 6.406 7.838 4.079 1.00 90.69 86 ALA A CA 1
ATOM 696 C C . ALA A 1 86 ? 6.677 7.139 2.730 1.00 90.69 86 ALA A C 1
ATOM 698 O O . ALA A 1 86 ? 7.736 7.287 2.115 1.00 90.69 86 ALA A O 1
ATOM 699 N N . VAL A 1 87 ? 5.700 6.391 2.207 1.00 90.31 87 VAL A N 1
ATOM 700 C CA . VAL A 1 87 ? 5.791 5.805 0.861 1.00 90.31 87 VAL A CA 1
ATOM 701 C C . VAL A 1 87 ? 5.811 6.896 -0.211 1.00 90.31 87 VAL A C 1
ATOM 703 O O . VAL A 1 87 ? 6.581 6.798 -1.166 1.00 90.31 87 VAL A O 1
ATOM 706 N N . LEU A 1 88 ? 4.990 7.941 -0.078 1.00 88.56 88 LEU A N 1
ATOM 707 C CA . LEU A 1 88 ? 4.947 9.044 -1.041 1.00 88.56 88 LEU A CA 1
ATOM 708 C C . LEU A 1 88 ? 6.211 9.920 -1.004 1.00 88.56 88 LEU A C 1
ATOM 710 O O . LEU A 1 88 ? 6.643 10.400 -2.057 1.00 88.56 88 LEU A O 1
ATOM 714 N N . SER A 1 89 ? 6.817 10.114 0.169 1.00 86.56 89 SER A N 1
ATOM 715 C CA . SER A 1 89 ? 8.076 10.854 0.347 1.00 86.56 89 SER A CA 1
ATOM 716 C C . SER A 1 89 ? 9.312 10.058 -0.092 1.00 86.56 89 SER A C 1
ATOM 718 O O . SER A 1 89 ? 10.386 10.636 -0.269 1.00 86.56 89 SER A O 1
ATOM 7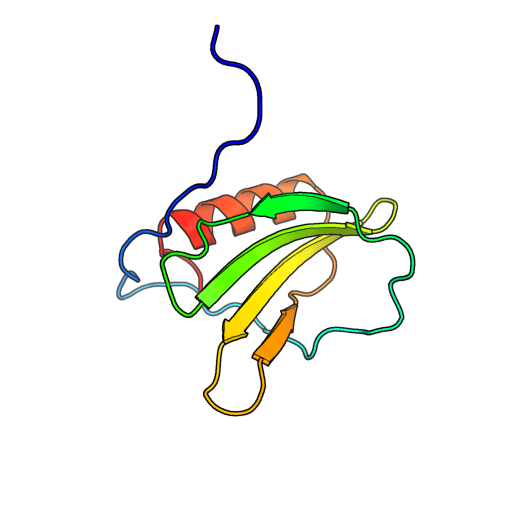20 N N . GLY A 1 90 ? 9.159 8.752 -0.339 1.00 82.44 90 GLY A N 1
ATOM 721 C CA . GLY A 1 90 ? 10.261 7.853 -0.682 1.00 82.44 90 GLY A CA 1
ATOM 722 C C . GLY A 1 90 ? 11.085 7.405 0.530 1.00 82.44 90 GLY A C 1
ATOM 723 O O . GLY A 1 90 ? 12.157 6.829 0.337 1.00 82.44 90 GLY A O 1
ATOM 724 N N . GLU A 1 91 ? 10.586 7.660 1.742 1.00 76.62 91 GLU A N 1
ATOM 725 C CA . GLU A 1 91 ? 11.174 7.294 3.038 1.00 76.62 91 GLU A CA 1
ATOM 726 C C . GLU A 1 91 ? 10.848 5.857 3.451 1.00 76.62 91 GLU A C 1
ATOM 728 O O . GLU A 1 91 ? 11.496 5.328 4.343 1.00 76.62 91 GLU A O 1
ATOM 733 N N . ALA A 1 92 ? 9.884 5.194 2.804 1.00 79.44 92 ALA A N 1
ATOM 734 C CA . ALA A 1 92 ? 9.567 3.791 3.065 1.00 79.44 92 ALA A CA 1
ATOM 735 C C . ALA A 1 92 ? 9.310 3.006 1.766 1.00 79.44 92 ALA A C 1
ATOM 737 O O . ALA A 1 92 ? 8.653 3.505 0.844 1.00 79.44 92 ALA A O 1
ATOM 738 N N . HIS A 1 93 ? 9.828 1.771 1.657 1.00 75.12 93 HIS A N 1
ATOM 739 C CA . HIS A 1 93 ? 9.721 0.977 0.420 1.00 75.12 93 HIS A CA 1
ATOM 740 C C . HIS A 1 93 ? 9.725 -0.549 0.596 1.00 75.12 93 HIS A C 1
ATOM 742 O O . HIS A 1 93 ? 10.312 -1.103 1.543 1.00 75.12 93 HIS A O 1
#

Foldseek 3Di:
DDDDDDAAAADDADPQAAEAPWDFDDPPQPDKDFPHKHDPPDQKIWTWIDRPQWIWIWIWHHDPVDIGIIIGPTDGPVVSVVVVVCRRHNNYD

Secondary structure (DSSP, 8-state):
---S---BPPPPPPTT-B----EEPPTT-S-EEEEEEB-T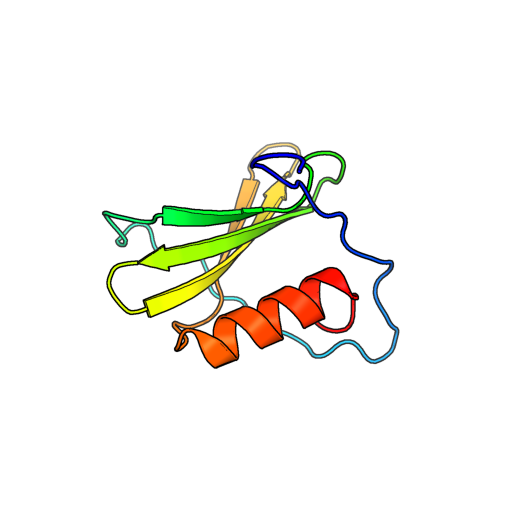TSSEEEEEEEETTEEEEEEEEE-SS-EEEEEPPPB-HHHHHHHHHHHHHTSB-

Sequence (93 aa):
MCALSGSLRVSCRQEEAEQIPWHEGSTRKTHVRILAHTCECEPTLYELCQAGSTFFVRRTRRGRSRSLVHETRLLEIEEAQELWEAVLSGEAH